Protein AF-A0A853FGB1-F1 (afdb_monomer_lite)

Secondary structure (DSSP, 8-state):
--------EEEEE-TT--EEEESSHHHHHHHHHHHHHH-TTTPPPEEEEE--HHHHS-HHHHHHHHHHHHHHHHHHHHHH-TT--SHHHHHHHHHHHHHHHHHHHTT-

Foldseek 3Di:
DPPPPPDKWKWKAFQVRDTDTAPDQVRNVVVQVVCCVVPVVRDNIDIDIDDDPPPPDPPVVSVVVVVVVVVVVCVVVVVPDVPDPDPVVVVVVVVVVVVVVVVVVVVD

Radius of gyration: 18.23 Å; chains: 1; bounding box: 43×24×47 Å

Sequence (108 aa):
MTTNNIPSRWYVVGRRGMATLCQNEADAKNLVDEYDNCWPNDAPHVAVQLAPVQSAMPADEWLKEHERLVLAYKDAVFDTTGFFLDNRRAAFDSVMAHARRRIEGERK

Structure (mmCIF, N/CA/C/O backbone):
data_AF-A0A853FGB1-F1
#
_entry.id   AF-A0A853FGB1-F1
#
loop_
_atom_site.group_PDB
_atom_site.id
_atom_site.type_symbol
_atom_site.label_atom_id
_atom_site.label_alt_id
_atom_site.label_comp_id
_atom_site.label_asym_id
_atom_site.label_entity_id
_atom_site.label_seq_id
_atom_site.pdbx_PDB_ins_code
_atom_site.Cartn_x
_atom_site.Cartn_y
_atom_site.Cartn_z
_atom_site.occupancy
_atom_site.B_iso_or_equiv
_atom_site.auth_seq_id
_atom_site.auth_comp_id
_atom_site.auth_asym_id
_atom_site.auth_atom_id
_atom_site.pdbx_PDB_model_num
ATOM 1 N N . MET A 1 1 ? -23.452 7.02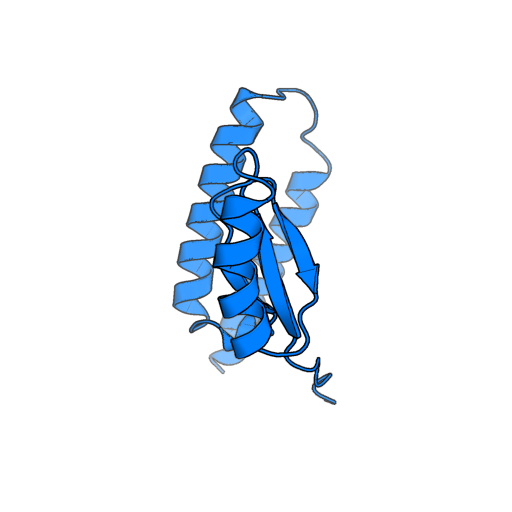3 16.856 1.00 35.41 1 MET A N 1
ATOM 2 C CA . MET A 1 1 ? -22.050 7.122 16.399 1.00 35.41 1 MET A CA 1
ATOM 3 C C . MET A 1 1 ? -22.056 6.885 14.899 1.00 35.41 1 MET A C 1
ATOM 5 O O . MET A 1 1 ? -22.366 5.778 14.487 1.00 35.41 1 MET A O 1
ATOM 9 N N . THR A 1 2 ? -21.850 7.917 14.083 1.00 39.84 2 THR A N 1
ATOM 10 C CA . THR A 1 2 ? -21.754 7.768 12.624 1.00 39.84 2 THR A CA 1
ATOM 11 C C . THR A 1 2 ? -20.423 7.102 12.311 1.00 39.84 2 THR A C 1
ATOM 13 O O . THR A 1 2 ? -19.368 7.711 12.477 1.00 39.84 2 THR A O 1
ATOM 16 N N . THR A 1 3 ? -20.451 5.830 11.929 1.00 52.44 3 THR A N 1
ATOM 17 C CA . THR A 1 3 ? -19.293 5.176 11.326 1.00 52.44 3 THR A CA 1
ATOM 18 C C . THR A 1 3 ? -18.951 5.962 10.065 1.00 52.44 3 THR A C 1
ATOM 20 O O . THR A 1 3 ? -19.715 5.965 9.103 1.00 52.44 3 THR A O 1
ATOM 23 N N . ASN A 1 4 ? -17.847 6.713 10.092 1.00 57.06 4 ASN A N 1
ATOM 24 C CA . ASN A 1 4 ? -17.309 7.346 8.894 1.00 57.06 4 ASN A CA 1
ATOM 25 C C . ASN A 1 4 ? -17.018 6.218 7.902 1.00 57.06 4 ASN A C 1
ATOM 27 O O . ASN A 1 4 ? -16.040 5.490 8.061 1.00 57.06 4 ASN A O 1
ATOM 31 N N . ASN A 1 5 ? -17.918 6.024 6.939 1.00 64.56 5 ASN A N 1
ATOM 32 C CA . ASN A 1 5 ? -17.786 5.030 5.888 1.00 64.56 5 ASN A CA 1
ATOM 33 C C . ASN A 1 5 ? -16.697 5.520 4.933 1.00 64.56 5 ASN A C 1
ATOM 35 O O . ASN A 1 5 ? -16.983 6.173 3.931 1.00 64.56 5 ASN A O 1
ATOM 39 N N . ILE A 1 6 ? -15.435 5.315 5.314 1.00 65.81 6 ILE A N 1
ATOM 40 C CA . ILE A 1 6 ? -14.299 5.582 4.440 1.00 65.81 6 ILE A CA 1
ATOM 41 C C . ILE A 1 6 ? -14.431 4.576 3.294 1.00 65.81 6 ILE A C 1
ATOM 43 O O . ILE A 1 6 ? -14.336 3.376 3.553 1.00 65.81 6 ILE A O 1
ATOM 47 N N . PRO A 1 7 ? -14.688 5.026 2.052 1.00 68.19 7 PRO A N 1
ATOM 48 C CA . PRO A 1 7 ? -14.851 4.106 0.939 1.00 68.19 7 PRO A CA 1
ATOM 49 C C . PRO A 1 7 ? -13.559 3.309 0.764 1.00 68.19 7 PRO A C 1
ATOM 51 O O . PRO A 1 7 ? -12.471 3.892 0.793 1.00 68.19 7 PRO A O 1
ATOM 54 N N . SER A 1 8 ? -13.677 1.992 0.589 1.00 76.81 8 SER A N 1
ATOM 55 C CA . SER A 1 8 ? -12.539 1.120 0.307 1.00 76.81 8 SER A CA 1
ATOM 56 C C . SER A 1 8 ? -11.811 1.620 -0.938 1.00 76.81 8 SER A C 1
ATOM 58 O O . SER A 1 8 ? -12.409 1.750 -2.006 1.00 76.81 8 SER A O 1
ATOM 60 N N . ARG A 1 9 ? -10.520 1.924 -0.798 1.00 89.12 9 ARG A N 1
ATOM 61 C CA . ARG A 1 9 ? -9.666 2.402 -1.893 1.00 89.12 9 ARG A CA 1
ATOM 62 C C . ARG A 1 9 ? -8.597 1.366 -2.180 1.00 89.12 9 ARG A C 1
ATOM 64 O O . ARG A 1 9 ? -8.020 0.813 -1.248 1.00 89.12 9 ARG A O 1
ATOM 71 N N . TRP A 1 10 ? -8.342 1.127 -3.455 1.00 94.50 10 TRP A N 1
ATOM 72 C CA . TRP A 1 10 ? -7.303 0.216 -3.911 1.00 94.50 10 TRP A CA 1
ATOM 73 C C . TRP A 1 10 ? -6.073 1.000 -4.334 1.00 94.50 10 TRP A C 1
ATOM 75 O O . TRP A 1 10 ? -6.199 2.101 -4.867 1.00 94.50 10 TRP A O 1
ATOM 85 N N . TYR A 1 11 ? -4.902 0.443 -4.066 1.00 95.75 11 TYR A N 1
ATOM 86 C CA . TYR A 1 11 ? -3.619 1.040 -4.391 1.00 95.75 11 TYR A CA 1
ATOM 87 C C . TYR A 1 11 ? -2.671 -0.009 -4.961 1.00 95.75 11 TYR A C 1
ATOM 89 O O . TYR A 1 11 ? -2.753 -1.182 -4.597 1.00 95.75 11 TYR A O 1
ATOM 97 N N . VAL A 1 12 ? -1.718 0.439 -5.771 1.00 96.81 12 VAL A N 1
ATOM 98 C CA . VAL A 1 12 ? -0.473 -0.291 -6.031 1.00 96.81 12 VAL A CA 1
ATOM 99 C C . VAL A 1 12 ? 0.633 0.345 -5.210 1.00 96.81 12 VAL A C 1
ATOM 101 O O . VAL A 1 12 ? 0.827 1.560 -5.268 1.00 96.81 12 VAL A O 1
ATOM 104 N N . VAL A 1 13 ? 1.340 -0.468 -4.429 1.00 96.06 13 VAL A N 1
ATOM 105 C CA . VAL A 1 13 ? 2.421 -0.023 -3.548 1.00 96.06 13 VAL A CA 1
ATOM 106 C C . VAL A 1 13 ? 3.734 -0.652 -3.995 1.00 96.06 13 VAL A C 1
ATOM 108 O O . VAL A 1 13 ? 3.835 -1.873 -4.041 1.00 96.06 13 VAL A O 1
ATOM 111 N N . GLY A 1 14 ? 4.727 0.175 -4.323 1.00 93.50 14 GLY A N 1
ATOM 112 C CA . GLY A 1 14 ? 6.088 -0.277 -4.644 1.00 93.50 14 GLY A CA 1
ATOM 113 C C . GLY A 1 14 ? 6.935 -0.553 -3.399 1.00 93.50 14 GLY A C 1
ATOM 114 O O . GLY A 1 14 ? 6.572 -0.170 -2.282 1.00 93.50 14 GLY A O 1
ATOM 115 N N . ARG A 1 15 ? 8.116 -1.155 -3.580 1.00 90.62 15 ARG A N 1
ATOM 116 C CA . ARG A 1 15 ? 9.063 -1.503 -2.502 1.00 90.62 15 ARG A CA 1
ATOM 117 C C . ARG A 1 15 ? 9.420 -0.310 -1.619 1.00 90.62 15 ARG A C 1
ATOM 119 O O . ARG A 1 15 ? 9.611 -0.473 -0.416 1.00 90.62 15 ARG A O 1
ATOM 126 N N . ARG A 1 16 ? 9.527 0.893 -2.189 1.00 88.25 16 ARG A N 1
ATOM 127 C CA . ARG A 1 16 ? 9.851 2.114 -1.428 1.00 88.25 16 ARG A CA 1
ATOM 128 C C . ARG A 1 16 ? 8.668 2.672 -0.625 1.00 88.25 16 ARG A C 1
ATOM 130 O O . ARG A 1 16 ? 8.823 3.694 0.036 1.00 88.25 16 ARG A O 1
ATOM 137 N N . GLY A 1 17 ? 7.497 2.035 -0.685 1.00 87.50 17 GLY A N 1
ATOM 138 C CA . GLY A 1 17 ? 6.283 2.461 0.016 1.00 87.50 17 GLY A CA 1
ATOM 139 C C . GLY A 1 17 ? 5.475 3.534 -0.718 1.00 87.50 17 GLY A C 1
ATOM 140 O O . GLY A 1 17 ? 4.539 4.092 -0.150 1.00 87.50 17 GLY A O 1
ATOM 141 N N . MET A 1 18 ? 5.815 3.833 -1.975 1.00 90.88 18 MET A N 1
ATOM 142 C CA . MET A 1 18 ? 5.032 4.743 -2.812 1.00 90.88 18 MET A CA 1
ATOM 143 C C . MET A 1 18 ? 3.714 4.078 -3.203 1.00 90.88 18 MET A C 1
ATOM 145 O O . MET A 1 18 ? 3.727 3.020 -3.826 1.00 90.88 18 MET A O 1
ATOM 149 N N . ALA A 1 19 ? 2.590 4.704 -2.845 1.00 93.81 19 ALA A N 1
ATOM 150 C CA . ALA A 1 19 ? 1.249 4.197 -3.117 1.00 93.81 19 ALA A CA 1
ATOM 151 C C . ALA A 1 19 ? 0.572 5.003 -4.234 1.00 93.81 19 ALA A C 1
ATOM 153 O O . ALA A 1 19 ? 0.359 6.209 -4.099 1.00 93.81 19 ALA A O 1
ATOM 154 N N . THR A 1 20 ? 0.193 4.326 -5.316 1.00 94.19 20 THR A N 1
ATOM 155 C CA . THR A 1 20 ? -0.599 4.899 -6.412 1.00 94.19 20 THR A CA 1
ATOM 156 C C . THR A 1 20 ? -2.054 4.494 -6.243 1.00 94.19 20 THR A C 1
ATOM 158 O O . THR A 1 20 ? -2.335 3.312 -6.084 1.00 94.19 20 THR A O 1
ATOM 161 N N . LEU A 1 21 ? -2.976 5.461 -6.241 1.00 94.62 21 LEU A N 1
ATOM 162 C CA . LEU A 1 21 ? -4.414 5.203 -6.119 1.00 94.62 21 LEU A CA 1
ATOM 163 C C . LEU A 1 21 ? -4.967 4.580 -7.408 1.00 94.62 21 LEU A C 1
ATOM 165 O O . LEU A 1 21 ? -4.781 5.137 -8.486 1.00 94.62 21 LEU A O 1
ATOM 169 N N . CYS A 1 22 ? -5.709 3.486 -7.265 1.00 93.50 22 CYS A N 1
ATOM 170 C CA . CYS A 1 22 ? -6.341 2.741 -8.351 1.00 93.50 22 CYS A CA 1
ATOM 171 C C . CYS A 1 22 ? -7.860 2.910 -8.328 1.00 93.50 22 CYS A C 1
ATOM 173 O O . CYS A 1 22 ? -8.464 3.231 -7.296 1.00 93.50 22 CYS A O 1
ATOM 175 N N . GLN A 1 23 ? -8.498 2.656 -9.470 1.00 91.31 23 GLN A N 1
ATOM 176 C CA . GLN A 1 23 ? -9.951 2.764 -9.588 1.00 91.31 23 GLN A CA 1
ATOM 177 C C . GLN A 1 23 ? -10.673 1.655 -8.809 1.00 91.31 23 GLN A C 1
ATOM 179 O O . GLN A 1 23 ? -11.721 1.893 -8.208 1.00 91.31 23 GLN A O 1
ATOM 184 N N . ASN A 1 24 ? -10.128 0.438 -8.833 1.00 92.56 24 ASN A N 1
ATOM 185 C CA . ASN A 1 24 ? -10.680 -0.750 -8.187 1.00 92.56 24 ASN A CA 1
ATOM 186 C C . ASN A 1 24 ? -9.595 -1.836 -8.014 1.00 92.56 24 ASN A C 1
ATOM 188 O O . ASN A 1 24 ? -8.424 -1.612 -8.315 1.00 92.56 24 ASN A O 1
ATOM 192 N N . GLU A 1 25 ? -9.987 -3.011 -7.518 1.00 93.38 25 GLU A N 1
ATOM 193 C CA . GLU A 1 25 ? -9.084 -4.149 -7.298 1.00 93.38 25 GLU A CA 1
ATOM 194 C C . GLU A 1 25 ? -8.446 -4.676 -8.588 1.00 93.38 25 GLU A C 1
ATOM 196 O O . GLU A 1 25 ? -7.257 -4.985 -8.604 1.00 93.38 25 GLU A O 1
ATOM 201 N N . ALA A 1 26 ? -9.232 -4.805 -9.659 1.00 93.56 26 ALA A N 1
ATOM 202 C CA . ALA A 1 26 ? -8.753 -5.350 -10.926 1.00 93.56 26 ALA A CA 1
ATOM 203 C C . ALA A 1 26 ? -7.716 -4.419 -11.562 1.00 93.56 26 ALA A C 1
ATOM 205 O O . ALA A 1 26 ? -6.682 -4.879 -12.033 1.00 93.56 26 ALA A O 1
ATOM 206 N N . ASP A 1 27 ? -7.969 -3.113 -11.495 1.00 94.44 27 ASP A N 1
ATOM 207 C CA . ASP A 1 27 ? -7.033 -2.072 -11.909 1.00 94.44 27 ASP A CA 1
ATOM 208 C C . ASP A 1 27 ? -5.720 -2.158 -11.116 1.00 94.44 27 ASP A C 1
ATOM 210 O O . ASP A 1 27 ? -4.648 -2.254 -11.704 1.00 94.44 27 ASP A O 1
ATOM 214 N N . ALA A 1 28 ? -5.797 -2.260 -9.783 1.00 94.50 28 ALA A N 1
ATOM 215 C CA . ALA A 1 28 ? -4.606 -2.411 -8.950 1.00 94.50 28 ALA A CA 1
ATOM 216 C C . ALA A 1 28 ? -3.796 -3.671 -9.294 1.00 94.50 28 ALA A C 1
ATOM 218 O O . ALA A 1 28 ? -2.574 -3.612 -9.360 1.00 94.50 28 ALA A O 1
ATOM 219 N N . LYS A 1 29 ? -4.448 -4.811 -9.548 1.00 94.25 29 LYS A N 1
ATOM 220 C CA . LYS A 1 29 ? -3.748 -6.047 -9.936 1.00 94.25 29 LYS A CA 1
ATOM 221 C C . LYS A 1 29 ? -3.080 -5.934 -11.305 1.00 94.25 29 LYS A C 1
ATOM 223 O O . LYS A 1 29 ? -1.944 -6.364 -11.440 1.00 94.25 29 LYS A O 1
ATOM 228 N N . ASN A 1 30 ? -3.750 -5.334 -12.287 1.00 95.12 30 ASN A N 1
ATOM 229 C CA . ASN A 1 30 ? -3.180 -5.153 -13.624 1.00 95.12 30 ASN A CA 1
ATOM 230 C C . ASN A 1 30 ? -1.959 -4.224 -13.598 1.00 95.12 30 ASN A C 1
ATOM 232 O O . ASN A 1 30 ? -0.957 -4.489 -14.259 1.00 95.12 30 ASN A O 1
ATOM 236 N N . LEU A 1 31 ? -2.032 -3.156 -12.799 1.00 94.69 31 LEU A N 1
ATOM 237 C CA . LEU A 1 31 ? -0.955 -2.179 -12.683 1.00 94.69 31 LEU A CA 1
ATOM 238 C C . LEU A 1 31 ? 0.284 -2.731 -11.966 1.00 94.69 31 LEU A C 1
ATOM 240 O O . LEU A 1 31 ? 1.364 -2.202 -12.188 1.00 94.69 31 LEU A O 1
ATOM 244 N N . VAL A 1 32 ? 0.176 -3.787 -11.149 1.00 95.56 32 VAL A N 1
ATOM 245 C CA . VAL A 1 32 ? 1.353 -4.427 -10.525 1.00 95.56 32 VAL A CA 1
ATOM 246 C C . VAL A 1 32 ? 2.337 -4.915 -11.587 1.00 95.56 32 VAL A C 1
ATOM 248 O O . VAL A 1 32 ? 3.506 -4.532 -11.550 1.00 95.56 32 VAL A O 1
ATOM 251 N N . ASP A 1 33 ? 1.858 -5.693 -12.561 1.00 91.75 33 ASP A N 1
ATOM 252 C CA . ASP A 1 33 ? 2.713 -6.262 -13.607 1.00 91.75 33 ASP A CA 1
ATOM 253 C C . ASP A 1 33 ? 3.281 -5.164 -14.516 1.00 91.75 33 ASP A C 1
ATOM 255 O O . ASP A 1 33 ? 4.453 -5.189 -14.896 1.00 91.75 33 ASP A O 1
ATOM 259 N N . GLU A 1 34 ? 2.467 -4.163 -14.856 1.00 94.38 34 GLU A N 1
ATOM 260 C CA . GLU A 1 34 ? 2.920 -3.013 -15.641 1.00 94.38 34 GLU A CA 1
ATOM 261 C C . GLU A 1 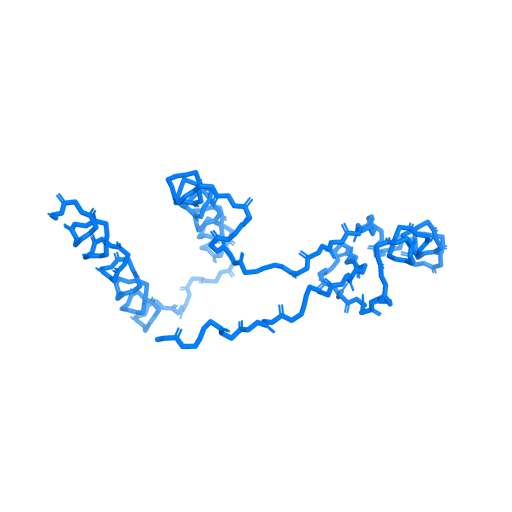34 ? 4.010 -2.228 -14.897 1.00 94.38 34 GLU A C 1
ATOM 263 O O . GLU A 1 34 ? 5.046 -1.888 -15.472 1.00 94.38 34 GLU A O 1
ATOM 268 N N . TYR A 1 35 ? 3.822 -1.992 -13.599 1.00 94.56 35 TYR A N 1
ATOM 269 C CA . TYR A 1 35 ? 4.724 -1.170 -12.802 1.00 94.56 35 TYR A CA 1
ATOM 270 C C . TYR A 1 35 ? 6.036 -1.888 -12.496 1.00 94.56 35 TYR A C 1
ATOM 272 O O . TYR A 1 35 ? 7.089 -1.250 -12.506 1.00 94.56 35 TYR A O 1
ATOM 280 N N . ASP A 1 36 ? 6.007 -3.205 -12.293 1.00 94.31 36 ASP A N 1
ATOM 281 C CA . ASP A 1 36 ? 7.222 -4.011 -12.159 1.00 94.31 36 ASP A CA 1
ATOM 282 C C . ASP A 1 36 ? 8.079 -3.962 -13.433 1.00 94.31 36 ASP A C 1
ATOM 284 O O . ASP A 1 36 ? 9.307 -3.886 -13.349 1.00 94.31 36 ASP A O 1
ATOM 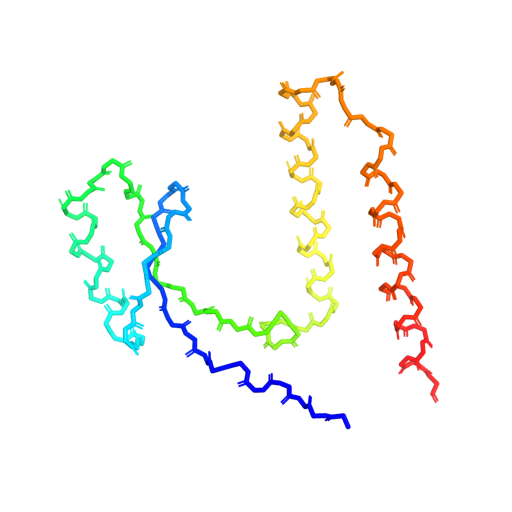288 N N . ASN A 1 37 ? 7.446 -3.922 -14.610 1.00 93.94 37 ASN A N 1
ATOM 289 C CA . ASN A 1 37 ? 8.142 -3.791 -15.890 1.00 93.94 37 ASN A CA 1
ATOM 290 C C . ASN A 1 37 ? 8.663 -2.366 -16.148 1.00 93.94 37 ASN A C 1
ATOM 292 O O . ASN A 1 37 ? 9.786 -2.196 -16.627 1.00 93.94 37 ASN A O 1
ATOM 296 N N . CYS A 1 38 ? 7.871 -1.334 -15.842 1.00 94.50 38 CYS A N 1
ATOM 297 C CA . CYS A 1 38 ? 8.242 0.065 -16.075 1.00 94.50 38 CYS A CA 1
ATOM 298 C C . CYS A 1 38 ? 9.242 0.607 -15.041 1.00 94.50 38 CYS A C 1
ATOM 300 O O . CYS A 1 38 ? 10.102 1.424 -15.380 1.00 94.50 38 CYS A O 1
ATOM 302 N N . TRP A 1 39 ? 9.160 0.146 -13.791 1.00 91.81 39 TRP A N 1
ATOM 303 C CA . TRP A 1 39 ? 9.993 0.597 -12.674 1.00 91.81 39 TRP A CA 1
ATOM 304 C C . TRP A 1 39 ? 10.604 -0.584 -11.904 1.00 91.81 39 TRP A C 1
ATOM 306 O O . TRP A 1 39 ? 10.352 -0.748 -10.708 1.00 91.81 39 TRP A O 1
ATOM 316 N N . PRO A 1 40 ? 11.509 -1.360 -12.527 1.00 92.06 40 PRO A N 1
ATOM 317 C CA . PRO A 1 40 ? 12.088 -2.559 -11.912 1.00 92.06 40 PRO A CA 1
ATOM 318 C C . PRO A 1 40 ? 12.897 -2.269 -10.637 1.00 92.06 40 PRO A C 1
ATOM 320 O O . PRO A 1 40 ? 13.040 -3.129 -9.773 1.00 92.06 40 PRO A O 1
ATOM 323 N N . ASN A 1 41 ? 13.406 -1.042 -10.475 1.00 93.06 41 ASN A N 1
ATOM 324 C CA . ASN A 1 41 ? 14.102 -0.626 -9.252 1.00 93.06 41 ASN A CA 1
ATOM 325 C C . ASN A 1 41 ? 13.158 -0.419 -8.051 1.00 93.06 41 ASN A C 1
ATOM 327 O O . ASN A 1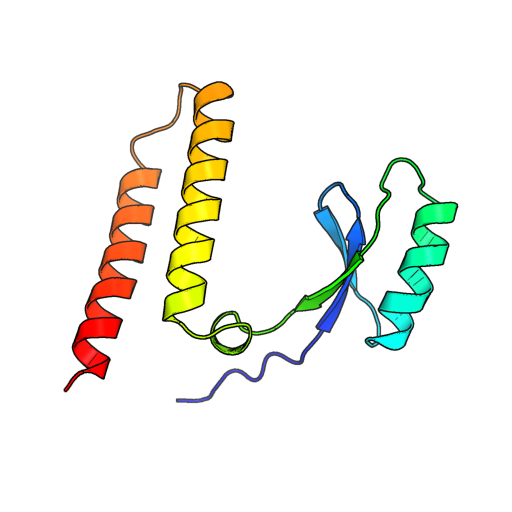 41 ? 13.625 -0.432 -6.912 1.00 93.06 41 ASN A O 1
ATOM 331 N N . ASP A 1 42 ? 11.861 -0.204 -8.295 1.00 90.12 42 ASP A N 1
ATOM 332 C CA . ASP A 1 42 ? 10.825 -0.043 -7.263 1.00 90.12 42 ASP A CA 1
ATOM 333 C C . ASP A 1 42 ? 9.967 -1.305 -7.080 1.00 90.12 42 ASP A C 1
ATOM 335 O O . ASP A 1 42 ? 9.135 -1.364 -6.179 1.00 90.12 42 ASP A O 1
ATOM 339 N N . ALA A 1 43 ? 10.206 -2.339 -7.888 1.00 91.19 43 ALA A N 1
ATOM 340 C CA . ALA A 1 43 ? 9.620 -3.661 -7.712 1.00 91.19 43 ALA A CA 1
ATOM 341 C C . ALA A 1 43 ? 10.088 -4.314 -6.388 1.00 91.19 43 ALA A C 1
ATOM 343 O O . ALA A 1 43 ? 11.189 -4.017 -5.912 1.00 91.19 43 ALA A O 1
ATOM 344 N N . PRO A 1 44 ? 9.332 -5.253 -5.790 1.00 93.31 44 PRO A N 1
ATOM 345 C CA . PRO A 1 44 ? 8.023 -5.702 -6.246 1.00 93.31 44 PRO A CA 1
ATOM 346 C C . PRO A 1 44 ? 6.937 -4.681 -5.910 1.00 93.31 44 PRO A C 1
ATOM 348 O O . PRO A 1 44 ? 6.918 -4.120 -4.810 1.00 93.31 44 PRO A O 1
ATOM 351 N N . HIS A 1 45 ? 6.021 -4.483 -6.846 1.00 95.31 45 HIS A N 1
ATOM 352 C CA . HIS A 1 45 ? 4.771 -3.792 -6.602 1.00 95.31 45 HIS A CA 1
ATOM 353 C C . HIS A 1 45 ? 3.724 -4.779 -6.082 1.00 95.31 45 HIS A C 1
ATOM 355 O O . HIS A 1 45 ? 3.694 -5.951 -6.451 1.00 95.31 45 HIS A O 1
ATOM 361 N N . VAL A 1 46 ? 2.853 -4.315 -5.191 1.00 95.56 46 VAL A N 1
ATOM 362 C CA . VAL A 1 46 ? 1.776 -5.130 -4.624 1.00 95.56 46 VAL A CA 1
ATOM 363 C C . VAL A 1 46 ? 0.461 -4.366 -4.629 1.00 95.56 46 VAL A C 1
ATOM 365 O O . VAL A 1 46 ? 0.414 -3.177 -4.310 1.00 95.56 46 VAL A O 1
ATOM 368 N N . ALA A 1 47 ? -0.623 -5.057 -4.979 1.00 95.38 47 ALA A N 1
ATOM 369 C CA . ALA A 1 47 ? -1.972 -4.514 -4.886 1.00 95.38 47 ALA A CA 1
ATOM 370 C C . ALA A 1 47 ? -2.451 -4.568 -3.428 1.00 95.38 47 ALA A C 1
ATOM 372 O O . ALA A 1 47 ? -2.444 -5.627 -2.799 1.00 95.38 47 ALA A O 1
ATOM 373 N N . VAL A 1 48 ? -2.877 -3.427 -2.891 1.00 93.00 48 VAL A N 1
ATOM 374 C CA . VAL A 1 48 ? -3.281 -3.268 -1.489 1.00 93.00 48 VAL A CA 1
ATOM 375 C C . VAL A 1 48 ? -4.627 -2.559 -1.410 1.00 93.00 48 VAL A C 1
ATOM 377 O O . VAL A 1 48 ? -4.878 -1.585 -2.120 1.00 93.00 48 VAL A O 1
ATOM 380 N N . GLN A 1 49 ? -5.489 -3.013 -0.502 1.00 91.06 49 GLN A N 1
ATOM 381 C CA . GLN A 1 49 ? -6.724 -2.318 -0.156 1.00 91.06 49 GLN A CA 1
ATOM 382 C C . GLN A 1 49 ? -6.535 -1.519 1.132 1.00 91.06 49 GLN A C 1
ATOM 384 O O . GLN A 1 49 ? -6.124 -2.057 2.159 1.00 91.06 49 GLN A O 1
ATOM 389 N N . LEU A 1 50 ? -6.892 -0.237 1.104 1.00 85.62 50 LEU A N 1
ATOM 390 C CA . LEU A 1 50 ? -7.024 0.551 2.318 1.00 85.62 50 LEU A CA 1
ATOM 391 C C . LEU A 1 50 ? -8.377 0.240 2.959 1.00 85.62 50 LEU A C 1
ATOM 393 O O . LEU A 1 50 ? -9.431 0.584 2.415 1.00 85.62 50 LEU A O 1
ATOM 397 N N . ALA A 1 51 ? -8.327 -0.389 4.126 1.00 77.56 51 ALA A N 1
ATOM 398 C CA . ALA A 1 51 ? -9.485 -0.702 4.948 1.00 77.56 51 ALA A CA 1
ATOM 399 C C . ALA A 1 51 ? -9.299 -0.132 6.364 1.00 77.56 51 ALA A C 1
ATOM 401 O O . ALA A 1 51 ? -8.160 0.048 6.811 1.00 77.56 51 ALA A O 1
ATOM 402 N N . PRO A 1 52 ? -10.391 0.155 7.099 1.00 71.44 52 PRO A N 1
ATOM 403 C CA . PRO A 1 52 ? -10.300 0.451 8.521 1.00 71.44 52 PRO A CA 1
ATOM 404 C C . PRO A 1 52 ? -9.555 -0.672 9.244 1.00 71.44 52 PRO A C 1
ATOM 406 O O . PRO A 1 52 ? -9.881 -1.848 9.073 1.00 71.44 52 PRO A O 1
ATOM 409 N N . VAL A 1 53 ? -8.585 -0.308 10.081 1.00 65.31 53 VAL A N 1
ATOM 410 C CA . VAL A 1 53 ? -7.728 -1.261 10.805 1.00 65.31 53 VAL A CA 1
ATOM 411 C C . VAL A 1 53 ? -8.555 -2.249 11.636 1.00 65.31 53 VAL A C 1
ATOM 413 O O . VAL A 1 53 ? -8.236 -3.429 11.695 1.00 65.31 53 VAL A O 1
ATOM 416 N N . GLN A 1 54 ? -9.677 -1.792 12.195 1.00 61.12 54 GLN A N 1
ATOM 417 C CA . GLN A 1 54 ? -10.614 -2.605 12.975 1.00 61.12 54 GLN A CA 1
ATOM 418 C C . GLN A 1 54 ? -11.352 -3.676 12.152 1.00 61.12 54 GLN A C 1
ATOM 420 O O . GLN A 1 54 ? -12.001 -4.535 12.737 1.00 61.12 54 GLN A O 1
ATOM 425 N N . SER A 1 55 ? -11.300 -3.610 10.817 1.00 60.28 55 SER A N 1
ATOM 426 C CA . SER A 1 55 ? -11.973 -4.556 9.913 1.00 60.28 55 SER A CA 1
ATOM 427 C C . SER A 1 55 ? -11.036 -5.583 9.276 1.00 60.28 55 SER A C 1
ATOM 429 O O . SER A 1 55 ? -11.515 -6.567 8.724 1.00 60.28 55 SER A O 1
ATOM 431 N N . ALA A 1 56 ? -9.719 -5.360 9.336 1.00 62.03 56 ALA A N 1
ATOM 432 C CA . ALA A 1 56 ? -8.744 -6.179 8.618 1.00 62.03 56 ALA A CA 1
ATOM 433 C C . ALA A 1 56 ? -8.387 -7.478 9.357 1.00 62.03 56 ALA A C 1
ATOM 435 O O . ALA A 1 56 ? -8.067 -8.470 8.710 1.00 62.03 56 ALA A O 1
ATOM 436 N N . MET A 1 57 ? -8.430 -7.476 10.694 1.00 64.38 57 MET A N 1
ATOM 437 C CA . MET A 1 57 ? -8.087 -8.622 11.543 1.00 64.38 57 MET A CA 1
ATOM 438 C C . MET A 1 57 ? -8.850 -8.551 12.879 1.00 64.38 57 MET A C 1
ATOM 440 O O . MET A 1 57 ? -9.182 -7.445 13.323 1.00 64.38 57 MET A O 1
ATOM 444 N N . PRO A 1 58 ? -9.107 -9.690 13.553 1.00 72.69 58 PRO A N 1
ATOM 445 C CA . PRO A 1 58 ? -9.549 -9.705 14.946 1.00 72.69 58 PRO A CA 1
ATOM 446 C C . PRO A 1 58 ? -8.611 -8.873 15.835 1.00 72.69 58 PRO A C 1
ATOM 448 O O . PRO A 1 58 ? -7.394 -8.852 15.634 1.00 72.69 58 PRO A O 1
ATOM 451 N N . ALA A 1 59 ? -9.165 -8.163 16.821 1.00 65.81 59 ALA A N 1
ATOM 452 C CA . ALA A 1 59 ? -8.409 -7.193 17.619 1.00 65.81 59 ALA A CA 1
ATOM 453 C C . ALA A 1 59 ? -7.214 -7.812 18.373 1.00 65.81 59 ALA A C 1
ATOM 455 O O . ALA A 1 59 ? -6.183 -7.163 18.549 1.00 65.81 59 ALA A O 1
ATOM 456 N N . ASP A 1 60 ? -7.338 -9.064 18.807 1.00 73.50 60 ASP A N 1
ATOM 457 C CA . ASP A 1 60 ? -6.297 -9.815 19.508 1.00 73.50 60 ASP A CA 1
ATOM 458 C C . ASP A 1 60 ? -5.135 -10.219 18.591 1.00 73.50 60 ASP A C 1
ATOM 460 O O . ASP A 1 60 ? -3.979 -10.223 19.019 1.00 73.50 60 ASP A O 1
ATOM 464 N N . GLU A 1 61 ? -5.423 -10.518 17.327 1.00 77.38 61 GLU A N 1
ATOM 465 C CA . GLU A 1 61 ? -4.416 -10.821 16.313 1.00 77.38 61 GLU A CA 1
ATOM 466 C C . GLU A 1 61 ? -3.690 -9.547 15.862 1.00 77.38 61 GLU A C 1
ATOM 468 O O . GLU A 1 61 ? -2.462 -9.524 15.761 1.00 77.38 61 GLU A O 1
ATOM 473 N N . TRP A 1 62 ? -4.434 -8.444 15.724 1.00 69.44 62 TRP A N 1
ATOM 474 C CA . TRP A 1 62 ? -3.866 -7.129 15.439 1.00 69.44 62 TRP A CA 1
ATOM 475 C C . TRP A 1 62 ? -2.871 -6.676 16.512 1.00 69.44 62 TRP A C 1
ATOM 477 O O . TRP A 1 62 ? -1.800 -6.179 16.180 1.00 69.44 62 TRP A O 1
ATOM 487 N N . LEU A 1 63 ? -3.189 -6.858 17.798 1.00 69.94 63 LEU A N 1
ATO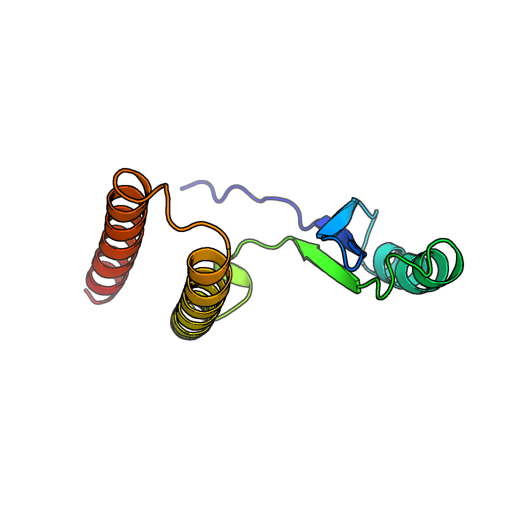M 488 C CA . LEU A 1 63 ? -2.299 -6.468 18.898 1.00 69.94 63 LEU A CA 1
ATOM 489 C C . LEU A 1 63 ? -0.958 -7.205 18.843 1.00 69.94 63 LEU A C 1
ATOM 491 O O . LEU A 1 63 ? 0.080 -6.582 19.059 1.00 69.94 63 LEU A O 1
ATOM 495 N N . LYS A 1 64 ? -0.982 -8.501 18.514 1.00 77.50 64 LYS A N 1
ATOM 496 C CA . LYS A 1 64 ? 0.229 -9.319 18.379 1.00 77.50 64 LYS A CA 1
ATOM 497 C C . LYS A 1 64 ? 1.086 -8.856 17.206 1.00 77.50 64 LYS A C 1
ATOM 499 O O . LYS A 1 64 ? 2.289 -8.671 17.377 1.00 77.50 64 LYS A O 1
ATOM 504 N N . GLU A 1 65 ? 0.483 -8.621 16.040 1.00 71.38 65 GLU A N 1
ATOM 505 C CA . GLU A 1 65 ? 1.245 -8.169 14.870 1.00 71.38 65 GLU A CA 1
ATOM 506 C C . GLU A 1 65 ? 1.725 -6.722 15.025 1.00 71.38 65 GLU A C 1
ATOM 508 O O . GLU A 1 65 ? 2.861 -6.402 14.684 1.00 71.38 65 GLU A O 1
ATOM 513 N N . HIS A 1 66 ? 0.918 -5.847 15.625 1.00 72.50 66 HIS A N 1
ATOM 514 C CA . HIS A 1 66 ? 1.331 -4.488 15.956 1.00 72.50 66 HIS A CA 1
ATOM 515 C C . HIS A 1 66 ? 2.503 -4.484 16.948 1.00 72.50 66 HIS A C 1
ATOM 517 O O . HIS A 1 66 ? 3.464 -3.744 16.749 1.00 72.50 66 HIS A O 1
ATOM 523 N N . GLU A 1 67 ? 2.473 -5.318 17.993 1.00 77.06 67 GLU A N 1
ATOM 524 C CA . GLU A 1 67 ? 3.595 -5.464 18.927 1.00 77.06 67 GLU A CA 1
ATOM 525 C C . GLU A 1 67 ? 4.857 -5.967 18.213 1.00 77.06 67 GLU A C 1
ATOM 527 O O . GLU A 1 67 ? 5.930 -5.384 18.391 1.00 77.06 67 GLU A O 1
ATOM 532 N N . ARG A 1 68 ? 4.722 -6.965 17.330 1.00 79.69 68 ARG A N 1
ATOM 533 C CA . ARG A 1 68 ? 5.819 -7.485 16.503 1.00 79.69 68 ARG A CA 1
ATOM 534 C C . ARG A 1 68 ? 6.437 -6.401 15.617 1.00 79.69 68 ARG A C 1
ATOM 536 O O . ARG A 1 68 ? 7.655 -6.236 15.613 1.00 79.69 68 ARG A O 1
ATOM 543 N N . LEU A 1 69 ? 5.611 -5.652 14.887 1.00 73.19 69 LEU A N 1
ATOM 544 C CA . LEU A 1 69 ? 6.055 -4.595 13.975 1.00 73.19 69 LEU A CA 1
ATOM 545 C C . LEU A 1 69 ? 6.668 -3.411 14.725 1.00 73.19 69 LEU A C 1
ATOM 547 O O . LEU A 1 69 ? 7.676 -2.866 14.286 1.00 73.19 69 LEU A O 1
ATOM 551 N N . VAL A 1 70 ? 6.106 -3.032 15.875 1.00 73.38 70 VAL A N 1
ATOM 552 C CA . VAL A 1 70 ? 6.667 -1.977 16.727 1.00 73.38 70 VAL A CA 1
ATOM 553 C C . VAL A 1 70 ? 8.023 -2.388 17.289 1.00 73.38 70 VAL A C 1
ATOM 555 O O . VAL A 1 70 ? 8.916 -1.546 17.345 1.00 73.38 70 VAL A O 1
ATOM 558 N N . LEU A 1 71 ? 8.199 -3.643 17.708 1.00 70.06 71 LEU A N 1
ATOM 559 C CA . LEU A 1 71 ? 9.493 -4.147 18.177 1.00 70.06 71 LEU A CA 1
ATOM 560 C C . LEU A 1 71 ? 10.516 -4.196 17.038 1.00 70.06 71 LEU A C 1
ATOM 562 O O . LEU A 1 71 ? 11.592 -3.632 17.184 1.00 70.06 71 LEU A O 1
ATOM 566 N N . ALA A 1 72 ? 10.144 -4.728 15.871 1.00 68.44 72 ALA A N 1
ATOM 567 C CA . ALA A 1 72 ? 11.015 -4.745 14.695 1.00 68.44 72 ALA A CA 1
ATOM 568 C C . ALA A 1 72 ? 11.423 -3.330 14.243 1.00 68.44 72 ALA A C 1
ATOM 570 O O . ALA A 1 72 ? 12.575 -3.085 13.889 1.00 68.44 72 ALA A O 1
ATOM 571 N N . TYR A 1 73 ? 10.491 -2.374 14.291 1.00 64.12 73 TYR A N 1
ATOM 572 C CA . TYR A 1 73 ? 10.772 -0.970 14.004 1.00 64.12 73 TYR A CA 1
ATOM 573 C C . TYR A 1 73 ? 11.654 -0.328 15.079 1.00 64.12 73 TYR A C 1
ATOM 575 O O . TYR A 1 73 ? 12.555 0.434 14.744 1.00 64.12 73 TYR A O 1
ATOM 583 N N . LYS A 1 74 ? 11.432 -0.631 16.366 1.00 62.12 74 LYS A N 1
ATOM 584 C CA . LYS A 1 74 ? 12.311 -0.180 17.454 1.00 62.12 74 LYS A CA 1
ATOM 585 C C . LYS A 1 74 ? 13.732 -0.677 17.223 1.00 62.12 74 LYS A C 1
ATOM 587 O O . LYS A 1 74 ? 14.630 0.152 17.229 1.00 62.12 74 LYS A O 1
ATOM 592 N N . ASP A 1 75 ? 13.921 -1.960 16.945 1.00 60.91 75 ASP A N 1
ATOM 593 C CA . ASP A 1 75 ? 15.248 -2.540 16.727 1.00 60.91 75 ASP A CA 1
ATOM 594 C C . ASP A 1 75 ? 15.957 -1.886 15.529 1.00 60.91 75 ASP A C 1
ATOM 596 O O . ASP A 1 75 ? 17.109 -1.475 15.643 1.00 60.91 75 ASP A O 1
ATOM 600 N N . ALA A 1 76 ? 15.244 -1.660 14.419 1.00 58.56 76 ALA A N 1
ATOM 601 C CA . ALA A 1 76 ? 15.793 -0.978 13.243 1.00 58.56 76 ALA A CA 1
ATOM 602 C C . ALA A 1 76 ? 16.116 0.515 13.486 1.00 58.56 76 ALA A C 1
ATOM 604 O O . ALA A 1 76 ? 17.104 1.045 12.977 1.00 58.56 76 ALA A O 1
ATOM 605 N N . VAL A 1 77 ? 15.294 1.226 14.264 1.00 51.94 77 VAL A N 1
ATOM 606 C CA . VAL A 1 77 ? 15.476 2.665 14.538 1.00 51.94 77 VAL A CA 1
ATOM 607 C C . VAL A 1 77 ? 16.526 2.925 15.618 1.00 51.94 77 VAL A C 1
ATOM 609 O O . VAL A 1 77 ? 17.252 3.922 15.526 1.00 51.94 77 VAL A O 1
ATOM 612 N N . PHE A 1 78 ? 16.639 2.041 16.614 1.00 48.56 78 PHE A N 1
ATOM 613 C CA . PHE A 1 78 ? 17.676 2.112 17.648 1.00 48.56 78 PHE A CA 1
ATOM 614 C C . PHE A 1 78 ? 19.078 1.912 17.067 1.00 48.56 78 PHE A C 1
ATOM 616 O O . PHE A 1 78 ? 20.011 2.554 17.544 1.00 48.56 78 PHE A O 1
ATOM 623 N N . ASP A 1 79 ? 19.211 1.114 16.006 1.00 49.62 79 ASP A N 1
ATOM 624 C CA . ASP A 1 79 ? 20.487 0.901 15.314 1.00 49.62 79 ASP A CA 1
ATOM 625 C C . ASP A 1 79 ? 20.916 2.122 14.471 1.00 49.62 79 ASP A C 1
ATOM 627 O O . ASP A 1 79 ? 22.100 2.361 14.248 1.00 49.62 79 ASP A O 1
ATOM 631 N N . THR A 1 80 ? 19.960 2.965 14.047 1.00 44.06 80 THR A N 1
ATOM 632 C CA . THR A 1 80 ? 20.238 4.044 13.078 1.00 44.06 80 THR A CA 1
ATOM 633 C C . THR A 1 80 ? 20.299 5.452 13.692 1.00 44.06 80 THR A C 1
ATOM 635 O O . THR A 1 80 ? 20.935 6.340 13.126 1.00 44.06 80 THR A O 1
ATOM 638 N N . THR A 1 81 ? 19.662 5.715 14.842 1.00 48.09 81 THR A N 1
ATOM 639 C CA . THR A 1 81 ? 19.567 7.088 15.393 1.00 48.09 81 THR A CA 1
ATOM 640 C C . THR A 1 81 ? 19.513 7.133 16.923 1.00 48.09 81 THR A C 1
ATOM 642 O O . THR A 1 81 ? 18.453 7.272 17.528 1.00 48.09 81 THR A O 1
ATOM 645 N N . GLY A 1 82 ? 20.667 7.097 17.584 1.00 47.31 82 GLY A N 1
ATOM 646 C CA . GLY A 1 82 ? 20.775 7.198 19.046 1.00 47.31 82 GLY A CA 1
ATOM 647 C C . GLY A 1 82 ? 20.451 8.569 19.677 1.00 47.31 82 GLY A C 1
ATOM 648 O O . GLY A 1 82 ? 21.067 8.889 20.687 1.00 47.31 82 GLY A O 1
ATOM 649 N N . PHE A 1 83 ? 19.558 9.412 19.125 1.00 42.03 83 PHE A N 1
ATOM 650 C CA . PHE A 1 83 ? 19.489 10.832 19.544 1.00 42.03 83 PHE A CA 1
ATOM 651 C C . PHE A 1 83 ? 18.111 11.495 19.774 1.00 42.03 83 PHE A C 1
ATOM 653 O O . PHE A 1 83 ? 18.072 12.699 19.993 1.00 42.03 83 PHE A O 1
ATOM 660 N N . PHE A 1 84 ? 16.962 10.807 19.790 1.00 42.50 84 PHE A N 1
ATOM 661 C CA . PHE A 1 84 ? 15.684 11.521 20.030 1.00 42.50 84 PHE A CA 1
ATOM 662 C C . PHE A 1 84 ? 14.650 10.695 20.811 1.00 42.50 84 PHE A C 1
ATOM 664 O O . PHE A 1 84 ? 13.822 10.021 20.198 1.00 42.50 84 PHE A O 1
ATOM 671 N N . LEU A 1 85 ? 14.665 10.743 22.157 1.00 49.97 85 LEU A N 1
ATOM 672 C CA . LEU A 1 85 ? 13.925 9.760 22.976 1.00 49.97 85 LEU A CA 1
ATOM 673 C C . LEU A 1 85 ? 12.938 10.225 24.064 1.00 49.97 85 LEU A C 1
ATOM 675 O O . LEU A 1 85 ? 12.242 9.357 24.583 1.00 49.97 85 LEU A O 1
ATOM 679 N N . ASP A 1 86 ? 12.722 11.510 24.348 1.00 51.34 86 ASP A N 1
ATOM 680 C CA . ASP A 1 86 ? 11.804 11.840 25.464 1.00 51.34 86 ASP A CA 1
ATOM 681 C C . ASP A 1 86 ? 10.335 12.038 25.043 1.00 51.34 86 ASP A C 1
ATOM 683 O O . ASP A 1 86 ? 9.420 11.525 25.689 1.00 51.34 86 ASP A O 1
ATOM 687 N N . ASN A 1 87 ? 10.064 12.675 23.898 1.00 48.19 87 ASN A N 1
ATOM 688 C CA . ASN A 1 87 ? 8.682 13.018 23.517 1.00 48.19 87 ASN A CA 1
ATOM 689 C C . ASN A 1 87 ? 7.865 11.862 22.909 1.00 48.19 87 ASN A C 1
ATOM 691 O O . ASN A 1 87 ? 6.635 11.883 22.963 1.00 48.19 87 ASN A O 1
ATOM 695 N N . ARG A 1 88 ? 8.505 10.839 22.325 1.00 54.53 88 ARG A N 1
ATOM 696 C CA . ARG A 1 88 ? 7.777 9.737 21.659 1.00 54.53 88 ARG A CA 1
ATOM 697 C C . ARG A 1 88 ? 7.355 8.612 22.601 1.00 54.53 88 ARG A C 1
ATOM 699 O O . ARG A 1 88 ? 6.374 7.930 22.310 1.00 54.53 88 ARG A O 1
ATOM 706 N N . ARG A 1 89 ? 8.031 8.445 23.742 1.00 55.00 89 ARG A N 1
ATOM 707 C CA . ARG A 1 89 ? 7.665 7.435 24.745 1.00 55.00 89 ARG A CA 1
ATOM 708 C C . ARG A 1 89 ? 6.313 7.749 25.388 1.00 55.00 89 ARG A C 1
ATOM 710 O O . ARG A 1 89 ? 5.450 6.883 25.438 1.00 55.00 89 ARG A O 1
ATOM 717 N N . ALA A 1 90 ? 6.084 9.014 25.743 1.00 57.22 90 ALA A N 1
ATOM 718 C CA . ALA A 1 90 ? 4.816 9.465 26.315 1.00 57.22 90 ALA A CA 1
ATOM 719 C C . ALA A 1 90 ? 3.628 9.293 25.348 1.00 57.22 90 ALA A C 1
ATOM 721 O O . ALA A 1 90 ? 2.543 8.876 25.757 1.00 57.22 90 ALA A O 1
ATOM 722 N N . ALA A 1 91 ? 3.835 9.566 24.054 1.00 56.72 91 ALA A N 1
ATOM 723 C CA . ALA A 1 91 ? 2.812 9.347 23.032 1.00 56.72 91 ALA A CA 1
ATOM 724 C C . ALA A 1 91 ? 2.464 7.855 22.891 1.00 56.72 91 ALA A C 1
ATOM 726 O O . ALA A 1 91 ? 1.289 7.497 22.818 1.00 56.72 91 ALA A O 1
ATOM 727 N N . PHE A 1 92 ? 3.475 6.983 22.916 1.00 57.19 92 PHE A N 1
ATOM 728 C CA . PHE A 1 92 ? 3.289 5.536 22.844 1.00 57.19 92 PHE A CA 1
ATOM 729 C C . PHE A 1 92 ? 2.564 4.978 24.076 1.00 57.19 92 PHE A C 1
ATOM 731 O O . PHE A 1 92 ? 1.580 4.252 23.936 1.00 57.19 92 PHE A O 1
ATOM 738 N N . ASP A 1 93 ? 2.986 5.370 25.279 1.00 68.25 93 ASP A N 1
ATOM 739 C CA . ASP A 1 93 ? 2.358 4.929 26.528 1.00 68.25 93 ASP A CA 1
ATOM 740 C C . ASP A 1 93 ? 0.885 5.365 26.599 1.00 68.25 93 ASP A C 1
ATOM 742 O O . ASP A 1 93 ? 0.028 4.606 27.053 1.00 68.25 93 ASP A O 1
ATOM 746 N N . SER A 1 94 ? 0.560 6.547 26.064 1.00 61.19 94 SER A N 1
ATOM 747 C CA . SER A 1 94 ? -0.817 7.039 25.952 1.00 61.19 94 SER A CA 1
ATOM 748 C C . SER A 1 94 ? -1.684 6.173 25.025 1.00 61.19 94 SER A C 1
ATOM 750 O O . SER A 1 94 ? -2.804 5.802 25.394 1.00 61.19 94 SER A O 1
ATOM 752 N N . VAL A 1 95 ? -1.158 5.782 23.856 1.00 66.12 95 VAL A N 1
ATOM 753 C CA . VAL A 1 95 ? -1.854 4.896 22.902 1.00 66.12 95 VAL A CA 1
ATOM 754 C C . VAL A 1 95 ? -2.068 3.506 23.505 1.00 66.12 95 VAL A C 1
ATOM 756 O O . VAL A 1 95 ? -3.182 2.979 23.459 1.00 66.12 95 VAL A O 1
ATOM 759 N N . MET A 1 96 ? -1.049 2.938 24.154 1.00 68.06 96 MET A N 1
ATOM 760 C CA . MET A 1 96 ? -1.155 1.620 24.790 1.00 68.06 96 MET A CA 1
ATOM 761 C C . MET A 1 96 ? -2.100 1.632 26.000 1.00 68.06 96 MET A C 1
ATOM 763 O O . MET A 1 96 ? -2.874 0.692 26.193 1.00 68.06 96 MET A O 1
ATOM 767 N N . ALA A 1 97 ? -2.107 2.707 26.792 1.00 68.69 97 ALA A N 1
ATOM 768 C CA . ALA A 1 97 ? -3.058 2.882 27.889 1.00 68.69 97 ALA A CA 1
ATOM 769 C C . ALA A 1 97 ? -4.501 3.038 27.383 1.00 68.69 97 ALA A C 1
ATOM 771 O O . ALA A 1 97 ? -5.438 2.547 28.015 1.00 68.69 97 ALA A O 1
ATOM 772 N N . HIS A 1 98 ? -4.697 3.700 26.239 1.00 62.16 98 HIS A N 1
ATOM 773 C CA . HIS A 1 98 ? -6.004 3.789 25.595 1.00 62.16 98 HIS A CA 1
ATOM 774 C C . HIS A 1 98 ? -6.491 2.415 25.108 1.00 62.16 98 HIS A C 1
ATOM 776 O O . HIS A 1 98 ? -7.635 2.054 25.382 1.00 62.16 98 HIS A O 1
ATOM 782 N N . ALA A 1 99 ? -5.619 1.623 24.476 1.00 60.69 99 ALA A N 1
ATOM 783 C CA . ALA A 1 99 ? -5.944 0.271 24.018 1.00 60.69 99 ALA A CA 1
ATOM 784 C C . ALA A 1 99 ? -6.351 -0.661 25.179 1.00 60.69 99 ALA A C 1
ATOM 786 O O . ALA A 1 99 ? -7.362 -1.354 25.088 1.00 60.69 99 ALA A O 1
ATOM 787 N N . ARG A 1 100 ? -5.628 -0.617 26.308 1.00 69.94 100 ARG A N 1
ATOM 788 C CA . ARG A 1 100 ? -5.927 -1.437 27.500 1.00 69.94 100 ARG A CA 1
ATOM 789 C C . ARG A 1 100 ? -7.280 -1.113 28.133 1.00 69.94 100 ARG A C 1
ATOM 791 O O . ARG A 1 100 ? -8.078 -2.018 28.353 1.00 69.94 100 ARG A O 1
ATOM 798 N N . ARG A 1 101 ? -7.578 0.175 28.352 1.00 72.88 101 ARG A N 1
ATOM 799 C CA . ARG A 1 101 ? -8.870 0.607 28.926 1.00 72.88 101 ARG A CA 1
ATOM 800 C C . ARG A 1 101 ? -10.062 0.162 28.087 1.00 72.88 101 ARG A C 1
ATOM 802 O O . ARG A 1 101 ? -11.137 -0.094 28.619 1.00 72.88 101 ARG A O 1
ATOM 809 N N . ARG A 1 102 ? -9.875 0.086 26.771 1.00 64.38 102 ARG A N 1
ATOM 810 C CA . ARG A 1 102 ? -10.931 -0.304 25.845 1.00 64.38 102 ARG A CA 1
ATOM 811 C C . ARG A 1 102 ? -11.255 -1.799 25.942 1.00 64.38 102 ARG A C 1
ATOM 813 O O . ARG A 1 102 ? -12.426 -2.148 26.015 1.00 64.38 102 ARG A O 1
ATOM 820 N N . ILE A 1 103 ? -10.234 -2.649 26.056 1.00 61.81 103 ILE A N 1
ATOM 821 C CA . ILE A 1 103 ? -10.388 -4.101 26.259 1.00 61.81 103 ILE A CA 1
ATOM 822 C C . ILE A 1 103 ? -11.099 -4.410 27.586 1.00 61.81 103 ILE A C 1
ATOM 824 O O . ILE A 1 103 ? -11.926 -5.315 27.663 1.00 61.81 103 ILE A O 1
ATOM 828 N N . GLU A 1 104 ? -10.799 -3.651 28.639 1.00 69.94 104 GLU A N 1
ATOM 829 C CA . GLU A 1 104 ? -11.434 -3.822 29.952 1.00 69.94 104 GLU A CA 1
ATOM 830 C C . GLU A 1 104 ? -12.881 -3.308 29.983 1.00 69.94 104 GLU A C 1
ATOM 832 O O . GLU A 1 104 ? -13.716 -3.868 30.694 1.00 69.94 104 GLU A O 1
ATOM 837 N N . GLY A 1 105 ? -13.195 -2.275 29.196 1.00 61.97 105 GLY A N 1
ATOM 838 C CA . GLY A 1 105 ? -14.551 -1.744 29.047 1.00 61.97 105 GLY A CA 1
ATOM 839 C C . GLY A 1 105 ? -15.481 -2.633 28.218 1.00 61.97 105 GLY A C 1
ATOM 840 O O . GLY A 1 105 ? -16.672 -2.669 28.494 1.00 61.97 105 GLY A O 1
ATOM 841 N N . GLU A 1 106 ? -14.949 -3.382 27.249 1.00 52.03 106 GLU A N 1
ATOM 842 C CA . GLU A 1 106 ? -15.714 -4.317 26.406 1.00 52.03 106 GLU A CA 1
ATOM 843 C C . GLU A 1 106 ? -15.984 -5.679 27.104 1.00 52.03 106 GLU A C 1
ATOM 845 O O . GLU A 1 106 ? -16.715 -6.508 26.567 1.00 52.03 106 GLU A O 1
ATOM 850 N N . ARG A 1 107 ? -15.439 -5.916 28.315 1.00 49.97 107 ARG 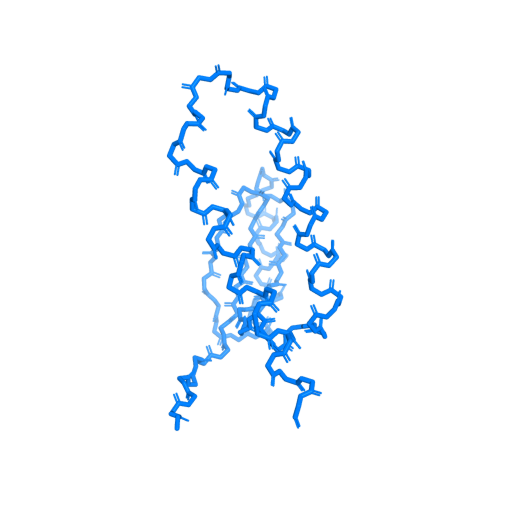A N 1
ATOM 851 C CA . ARG A 1 107 ? -15.662 -7.132 29.139 1.00 49.97 107 ARG A CA 1
ATOM 852 C C . ARG A 1 107 ? -16.753 -7.002 30.221 1.00 49.97 107 ARG A C 1
ATOM 854 O O . ARG A 1 107 ? -16.918 -7.948 30.995 1.00 49.97 107 ARG A O 1
ATOM 861 N N . LYS A 1 108 ? -17.462 -5.873 30.311 1.00 41.94 108 LYS A N 1
ATOM 862 C CA . LYS A 1 108 ? -18.615 -5.665 31.213 1.00 41.94 108 LYS A CA 1
ATOM 863 C C . LYS A 1 108 ? -19.909 -5.566 30.423 1.00 41.94 108 LYS A C 1
ATOM 865 O O . LYS A 1 108 ? -20.925 -6.055 30.959 1.00 41.94 108 LYS A O 1
#

Organism: NCBI:txid659016

pLDDT: mean 73.83, std 17.54, range [35.41, 96.81]